Protein AF-F8PKG5-F1 (afdb_monomer_lite)

Secondary structure (DSSP, 8-state):
-----HHHHHHHHHHHHHHTTTT-SSS---TTTHHHHHHHHGGG-SSSS---HHHHHHH-

Structure (mmCIF, N/CA/C/O backbone):
data_AF-F8PKG5-F1
#
_entry.id   AF-F8PKG5-F1
#
loop_
_atom_site.group_PDB
_atom_site.id
_atom_site.type_symbol
_atom_site.label_atom_id
_atom_site.label_alt_id
_atom_site.label_comp_id
_atom_site.label_asym_id
_atom_site.label_entity_id
_atom_site.label_seq_id
_atom_site.pdbx_PDB_ins_code
_atom_site.Cartn_x
_atom_site.Cartn_y
_atom_site.Cartn_z
_atom_site.occupancy
_atom_site.B_iso_or_equiv
_atom_site.auth_seq_id
_atom_site.auth_comp_id
_atom_site.auth_asym_id
_atom_site.auth_atom_id
_atom_site.pdbx_PDB_model_num
ATOM 1 N N . ASN A 1 1 ? -6.160 13.552 9.004 1.00 55.09 1 ASN A N 1
ATOM 2 C CA . ASN A 1 1 ? -5.156 12.480 9.172 1.00 55.09 1 ASN A CA 1
ATOM 3 C C . ASN A 1 1 ? -5.833 11.128 9.200 1.00 55.09 1 ASN A C 1
ATOM 5 O O . ASN A 1 1 ? -6.660 10.907 10.073 1.00 55.09 1 ASN A O 1
ATOM 9 N N . ALA A 1 2 ? -5.518 10.241 8.255 1.00 65.75 2 ALA A N 1
ATOM 10 C CA . ALA A 1 2 ? -5.914 8.841 8.385 1.00 65.75 2 ALA A CA 1
ATOM 11 C C . ALA A 1 2 ? -5.119 8.214 9.543 1.00 65.75 2 ALA A C 1
ATOM 13 O O . ALA A 1 2 ? -3.906 8.394 9.612 1.00 65.75 2 ALA A O 1
ATOM 14 N N . ILE A 1 3 ? -5.791 7.509 10.452 1.00 80.94 3 ILE A N 1
ATOM 15 C CA . ILE A 1 3 ? -5.138 6.791 11.557 1.00 80.94 3 ILE A CA 1
ATOM 16 C C . ILE A 1 3 ? -4.508 5.533 10.970 1.00 80.94 3 ILE A C 1
ATOM 18 O O . ILE A 1 3 ? -5.238 4.710 10.430 1.00 80.94 3 ILE A O 1
ATOM 22 N N . TRP A 1 4 ? -3.181 5.420 11.002 1.00 83.25 4 TRP A N 1
ATOM 23 C CA . TRP A 1 4 ? -2.454 4.254 10.493 1.00 83.25 4 TRP A CA 1
ATOM 24 C C . TRP A 1 4 ? -2.166 3.285 11.629 1.00 83.25 4 TRP A C 1
ATOM 26 O O . TRP A 1 4 ? -1.574 3.682 12.631 1.00 83.25 4 TRP A O 1
ATOM 36 N N . THR A 1 5 ? -2.572 2.031 11.470 1.00 87.06 5 THR A N 1
ATOM 37 C CA . THR A 1 5 ? -2.167 0.968 12.394 1.00 87.06 5 THR A CA 1
ATOM 38 C C . THR A 1 5 ? -0.754 0.483 12.065 1.00 87.06 5 THR A C 1
ATOM 40 O O . THR A 1 5 ? -0.222 0.738 10.977 1.00 87.06 5 THR A O 1
ATOM 43 N N . GLU A 1 6 ? -0.131 -0.234 13.000 1.00 88.56 6 GLU A N 1
ATOM 44 C CA . GLU A 1 6 ? 1.166 -0.874 12.755 1.00 88.56 6 GLU A CA 1
ATOM 45 C C . GLU A 1 6 ? 1.070 -1.881 11.604 1.00 88.56 6 GLU A C 1
ATOM 47 O O . GLU A 1 6 ? 1.894 -1.840 10.699 1.00 88.56 6 GLU A O 1
ATOM 52 N N . ALA A 1 7 ? 0.006 -2.692 11.559 1.00 87.88 7 ALA A N 1
ATOM 53 C CA . ALA A 1 7 ? -0.224 -3.653 10.480 1.00 87.88 7 ALA A CA 1
ATOM 54 C C . ALA A 1 7 ? -0.354 -2.977 9.102 1.00 87.88 7 ALA A C 1
ATOM 56 O O . ALA A 1 7 ? 0.260 -3.423 8.135 1.00 87.88 7 ALA A O 1
ATOM 57 N N . GLU A 1 8 ? -1.102 -1.872 9.011 1.00 87.56 8 GLU A N 1
ATOM 58 C CA . GLU A 1 8 ? -1.229 -1.091 7.772 1.00 87.56 8 GLU A CA 1
ATOM 59 C C . GLU A 1 8 ? 0.110 -0.477 7.344 1.00 87.56 8 GLU A C 1
ATOM 61 O O . GLU A 1 8 ? 0.443 -0.463 6.160 1.00 87.56 8 GLU A O 1
ATOM 66 N N . THR A 1 9 ? 0.892 0.024 8.305 1.00 89.19 9 THR A N 1
ATOM 67 C CA . THR A 1 9 ? 2.201 0.63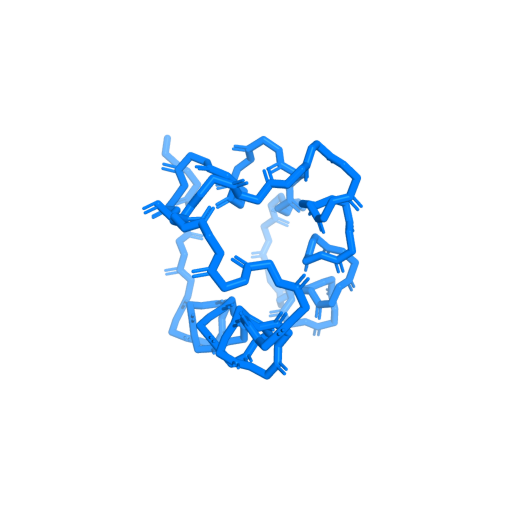6 8.036 1.00 89.19 9 THR A CA 1
ATOM 68 C C . THR A 1 9 ? 3.213 -0.413 7.579 1.00 89.19 9 THR A C 1
ATOM 70 O O . THR A 1 9 ? 3.916 -0.199 6.592 1.00 89.19 9 THR A O 1
ATOM 73 N N . SER A 1 10 ? 3.256 -1.572 8.239 1.00 90.50 10 SER A N 1
ATOM 74 C CA . SER A 1 10 ? 4.097 -2.699 7.834 1.00 90.50 10 SER A CA 1
ATOM 75 C C . SER A 1 10 ? 3.700 -3.238 6.461 1.00 90.50 10 SER A C 1
ATOM 77 O O . SER A 1 10 ? 4.581 -3.469 5.640 1.00 90.50 10 SER A O 1
ATOM 79 N N . GLY A 1 11 ? 2.400 -3.365 6.171 1.00 90.19 11 GLY A N 1
ATOM 80 C CA . GLY A 1 11 ? 1.912 -3.777 4.851 1.00 90.19 11 GLY A CA 1
ATOM 81 C C . GLY A 1 11 ? 2.295 -2.793 3.742 1.00 90.19 11 GLY A C 1
ATOM 82 O O . GLY A 1 11 ? 2.709 -3.211 2.662 1.00 90.19 11 GLY A O 1
ATOM 83 N N . LEU A 1 12 ? 2.233 -1.486 4.021 1.00 89.50 12 LEU A N 1
ATOM 84 C CA . LEU A 1 12 ? 2.665 -0.437 3.094 1.00 89.50 12 LEU A CA 1
ATOM 85 C C . LEU A 1 12 ? 4.163 -0.556 2.783 1.00 89.50 12 LEU A C 1
ATOM 87 O O . LEU A 1 12 ? 4.544 -0.613 1.615 1.00 89.50 12 LEU A O 1
ATOM 91 N N . ILE A 1 13 ? 5.001 -0.629 3.822 1.00 89.88 13 ILE A N 1
ATOM 92 C CA . ILE A 1 13 ? 6.459 -0.741 3.678 1.00 89.88 13 ILE A CA 1
ATOM 93 C C . ILE A 1 13 ? 6.821 -2.031 2.946 1.00 89.88 13 ILE A C 1
ATOM 95 O O . ILE A 1 13 ? 7.592 -1.986 1.996 1.00 89.88 13 ILE A O 1
ATOM 99 N N . GLN A 1 14 ? 6.232 -3.165 3.334 1.00 90.12 14 GLN A N 1
ATOM 100 C CA . GLN A 1 14 ? 6.493 -4.454 2.701 1.00 90.12 14 GLN A CA 1
ATOM 101 C C . GLN A 1 14 ? 6.157 -4.418 1.209 1.00 90.12 14 GLN A C 1
ATOM 103 O O . GLN A 1 14 ? 6.988 -4.803 0.388 1.00 90.12 14 GLN A O 1
ATOM 108 N N . PHE A 1 15 ? 4.975 -3.912 0.843 1.00 88.81 15 PHE A N 1
ATOM 109 C CA . PHE A 1 15 ? 4.585 -3.809 -0.559 1.00 88.81 15 PHE A CA 1
ATOM 110 C C . PHE A 1 15 ? 5.550 -2.916 -1.343 1.00 88.81 15 PHE A C 1
ATOM 112 O O . PHE A 1 15 ? 5.979 -3.284 -2.437 1.00 88.81 15 PHE A O 1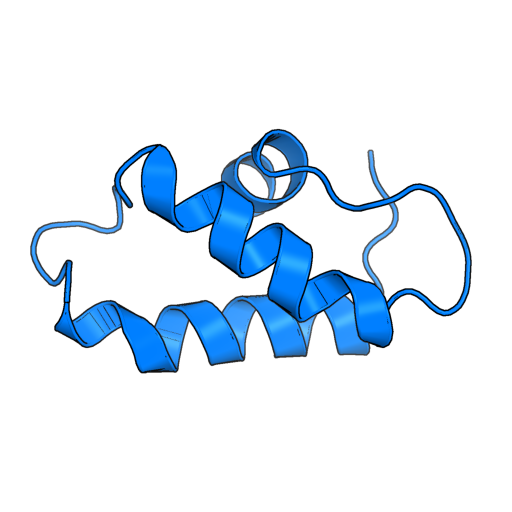
ATOM 119 N N . ILE A 1 16 ? 5.929 -1.769 -0.777 1.00 86.62 16 ILE A N 1
ATOM 120 C CA . ILE A 1 16 ? 6.877 -0.849 -1.400 1.00 86.62 16 ILE A CA 1
ATOM 121 C C . ILE A 1 16 ? 8.248 -1.501 -1.564 1.00 86.62 16 ILE A C 1
ATOM 123 O O . ILE A 1 16 ? 8.776 -1.503 -2.668 1.00 86.62 16 ILE A O 1
ATOM 127 N N . THR A 1 17 ? 8.814 -2.111 -0.524 1.00 85.56 17 THR A N 1
ATOM 128 C CA . THR A 1 17 ? 10.122 -2.772 -0.596 1.00 85.56 17 THR A CA 1
ATOM 129 C C . THR A 1 17 ? 10.123 -3.921 -1.604 1.00 85.56 17 THR A C 1
ATOM 131 O O . THR A 1 17 ? 11.054 -4.015 -2.402 1.00 85.56 17 THR A O 1
ATOM 134 N N . THR A 1 18 ? 9.078 -4.752 -1.641 1.00 85.44 18 THR A N 1
ATOM 135 C CA . THR A 1 18 ? 8.978 -5.870 -2.592 1.00 85.44 18 THR A CA 1
ATOM 136 C C . THR A 1 18 ? 8.865 -5.400 -4.043 1.00 85.44 18 THR A C 1
ATOM 138 O O . THR A 1 18 ? 9.459 -6.015 -4.923 1.00 85.44 18 THR A O 1
ATOM 141 N N . ASN A 1 19 ? 8.153 -4.300 -4.301 1.00 81.88 19 ASN A N 1
ATOM 142 C CA . ASN A 1 19 ? 7.946 -3.781 -5.657 1.00 81.88 19 ASN A CA 1
ATOM 143 C C . ASN A 1 19 ? 8.936 -2.654 -6.031 1.00 81.88 19 ASN A C 1
ATOM 145 O O . ASN A 1 19 ? 8.947 -2.191 -7.167 1.00 81.88 19 ASN A O 1
ATOM 149 N N . SER A 1 20 ? 9.817 -2.242 -5.109 1.00 73.06 20 SER A N 1
ATOM 150 C CA . SER A 1 20 ? 10.818 -1.178 -5.313 1.00 73.06 20 SER A CA 1
ATOM 151 C C . SER A 1 20 ? 11.834 -1.487 -6.415 1.00 73.06 20 SER A C 1
ATOM 153 O O . SER A 1 20 ? 12.443 -0.577 -6.972 1.00 73.06 20 SER A O 1
ATOM 155 N N . ALA A 1 21 ? 12.009 -2.767 -6.758 1.00 67.31 21 ALA A N 1
ATOM 156 C CA . ALA A 1 21 ? 12.882 -3.188 -7.845 1.00 67.31 21 ALA A CA 1
ATOM 157 C C . ALA A 1 21 ? 12.337 -2.809 -9.237 1.00 67.31 21 ALA A C 1
ATOM 159 O O . ALA A 1 21 ? 13.137 -2.682 -10.163 1.00 67.31 21 ALA A O 1
ATOM 160 N N . GLU A 1 22 ? 11.021 -2.603 -9.383 1.00 59.19 22 GLU A N 1
ATOM 161 C CA . GLU A 1 22 ? 10.383 -2.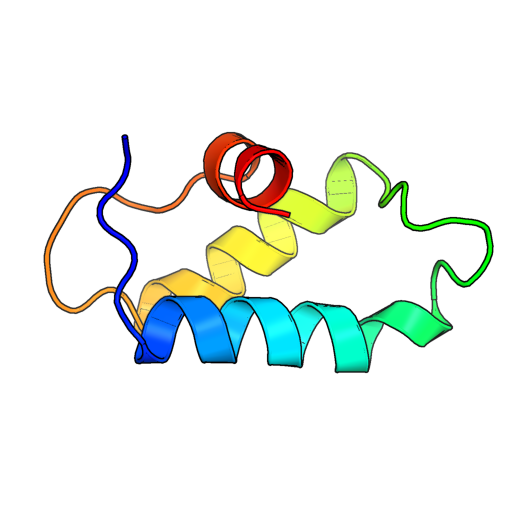219 -10.654 1.00 59.19 22 GLU A CA 1
ATOM 162 C C . GLU A 1 22 ? 10.521 -0.718 -10.978 1.00 59.19 22 GLU A C 1
ATOM 164 O O . GLU A 1 22 ? 10.437 -0.337 -12.142 1.00 59.19 22 GLU A O 1
ATOM 169 N N . ASP A 1 23 ? 10.762 0.130 -9.973 1.00 54.94 23 ASP A N 1
ATOM 170 C CA . ASP A 1 23 ? 10.782 1.601 -10.091 1.00 54.94 23 ASP A CA 1
ATOM 171 C C . ASP A 1 23 ? 12.020 2.176 -9.365 1.00 54.94 23 ASP A C 1
ATOM 173 O O . ASP A 1 23 ? 11.953 3.130 -8.596 1.00 54.94 23 ASP A O 1
ATOM 177 N N . ARG A 1 24 ? 13.190 1.548 -9.579 1.00 51.28 24 ARG A N 1
ATOM 178 C CA . ARG A 1 24 ? 14.463 1.859 -8.888 1.00 51.28 24 ARG A CA 1
ATOM 179 C C . ARG A 1 24 ? 14.966 3.297 -9.120 1.00 51.28 24 ARG A C 1
ATOM 181 O O . ARG A 1 24 ? 15.910 3.724 -8.457 1.00 51.28 24 ARG A O 1
ATOM 188 N N . ASP A 1 25 ? 14.356 4.044 -10.035 1.00 56.56 25 ASP A N 1
ATOM 189 C CA . ASP A 1 25 ? 14.755 5.411 -10.339 1.00 56.56 25 ASP A CA 1
ATOM 190 C C . ASP A 1 25 ? 13.897 6.400 -9.546 1.00 56.56 25 ASP A C 1
ATOM 192 O O . ASP A 1 25 ? 12.898 6.934 -10.015 1.00 56.56 25 ASP A O 1
ATOM 196 N N . SER A 1 26 ? 14.335 6.658 -8.313 1.00 54.59 26 SER A N 1
ATOM 197 C CA . SER A 1 26 ? 13.723 7.603 -7.374 1.00 54.59 26 SER A CA 1
ATOM 198 C C . SER A 1 26 ? 12.403 7.111 -6.784 1.00 54.59 26 SER A C 1
ATOM 200 O O . SER A 1 26 ? 11.563 6.539 -7.454 1.00 54.59 26 SER A O 1
ATOM 202 N N . LEU A 1 27 ? 12.171 7.405 -5.511 1.00 61.78 27 LEU A N 1
ATOM 203 C CA . LEU A 1 27 ? 10.976 7.081 -4.714 1.00 61.78 27 LEU A CA 1
ATOM 204 C C . LEU A 1 27 ? 9.647 7.690 -5.248 1.00 61.78 27 LEU A C 1
ATOM 206 O O . LEU A 1 27 ? 8.677 7.822 -4.505 1.00 61.78 27 LEU A O 1
ATOM 210 N N . ASN A 1 28 ? 9.603 8.069 -6.526 1.00 69.62 28 ASN A N 1
ATOM 211 C CA . ASN A 1 28 ? 8.487 8.595 -7.294 1.00 69.62 28 ASN A CA 1
ATOM 212 C C . ASN A 1 28 ? 7.763 7.457 -8.015 1.00 69.62 28 ASN A C 1
ATOM 214 O O . ASN A 1 28 ? 7.861 7.289 -9.231 1.00 69.62 28 ASN A O 1
ATOM 218 N N . PHE A 1 29 ? 6.995 6.684 -7.257 1.00 77.56 29 PHE A N 1
ATOM 219 C CA . PHE A 1 29 ? 6.152 5.652 -7.842 1.00 77.56 29 PHE A CA 1
ATOM 220 C C . PHE A 1 29 ? 5.128 6.248 -8.814 1.00 77.56 29 PHE A C 1
ATOM 222 O O . PHE A 1 29 ? 4.456 7.242 -8.508 1.00 77.56 29 PHE A O 1
ATOM 229 N N . LYS A 1 30 ? 4.957 5.604 -9.976 1.00 80.88 30 LYS A N 1
ATOM 230 C CA . LYS A 1 30 ? 3.962 6.012 -10.980 1.00 80.88 30 LYS A CA 1
ATOM 231 C C . LYS A 1 30 ? 2.555 6.057 -10.366 1.00 80.88 30 LYS A C 1
ATOM 233 O O . LYS A 1 30 ? 2.237 5.224 -9.520 1.00 80.88 30 LYS A O 1
ATOM 238 N N . PRO A 1 31 ? 1.641 6.922 -10.845 1.00 79.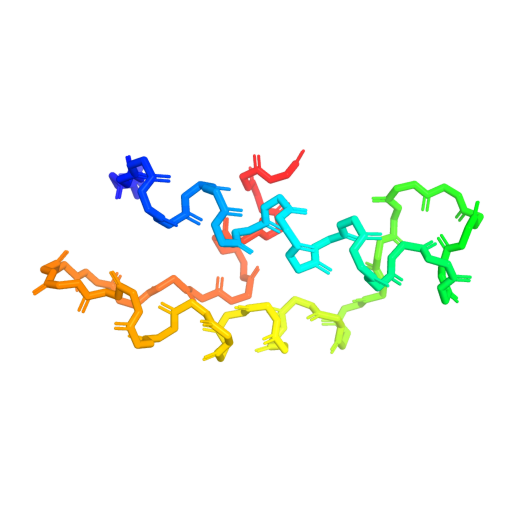00 31 PRO A N 1
ATOM 239 C CA . PRO A 1 31 ? 0.274 6.997 -10.319 1.00 79.00 31 PRO A CA 1
ATOM 240 C C . PRO A 1 31 ? -0.475 5.653 -10.284 1.00 79.00 31 PRO A C 1
ATOM 242 O O . PRO A 1 31 ? -1.295 5.436 -9.401 1.00 79.00 31 PRO A O 1
ATOM 245 N N . GLY A 1 32 ? -0.167 4.727 -11.202 1.00 83.06 32 GLY A N 1
ATOM 246 C CA . GLY A 1 32 ? -0.743 3.376 -11.239 1.00 83.06 32 GLY A CA 1
ATOM 247 C C . GLY A 1 32 ? -0.225 2.404 -10.166 1.00 83.06 32 GLY A C 1
ATOM 248 O O . GLY A 1 32 ? -0.770 1.311 -10.026 1.00 83.06 32 GLY A 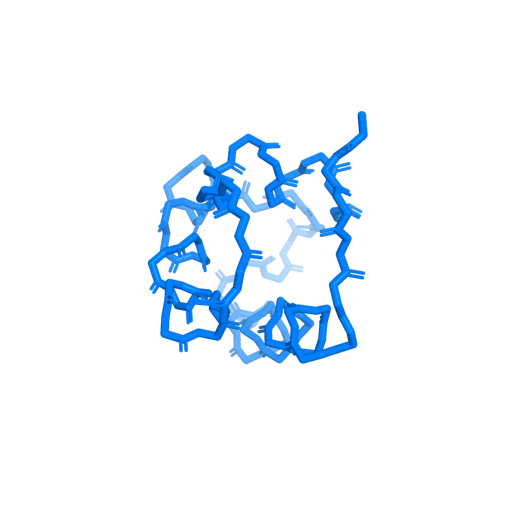O 1
ATOM 249 N N . PHE A 1 33 ? 0.802 2.777 -9.404 1.00 86.31 33 PHE A N 1
ATOM 250 C CA . PHE A 1 33 ? 1.346 1.987 -8.300 1.00 86.31 33 PHE A CA 1
ATOM 251 C C . PHE A 1 33 ? 0.462 2.069 -7.049 1.00 86.31 33 PHE A C 1
ATOM 253 O O . PHE A 1 33 ? 0.089 1.052 -6.468 1.00 86.31 33 PHE A O 1
ATOM 260 N N . TRP A 1 34 ? 0.057 3.281 -6.668 1.00 87.75 34 TRP A N 1
ATOM 261 C CA . TRP A 1 34 ? -0.682 3.546 -5.431 1.00 87.75 34 TRP A CA 1
ATOM 262 C C . TRP A 1 34 ? -2.052 2.858 -5.326 1.00 87.75 34 TRP A C 1
ATOM 264 O O . TRP A 1 34 ? -2.401 2.413 -4.232 1.00 87.75 34 TRP A O 1
ATOM 274 N N . PRO A 1 35 ? -2.831 2.687 -6.413 1.00 89.88 35 PRO A N 1
ATOM 275 C CA . PRO A 1 35 ? -4.024 1.846 -6.386 1.00 89.88 35 PRO A CA 1
ATOM 276 C C . PRO A 1 35 ? -3.730 0.383 -6.028 1.00 89.88 35 PRO A C 1
ATOM 278 O O . PRO A 1 35 ? -4.522 -0.234 -5.320 1.00 89.88 35 PRO A O 1
ATOM 281 N N . LYS A 1 36 ? -2.587 -0.172 -6.457 1.00 89.19 36 LYS A N 1
ATOM 282 C CA . LYS A 1 36 ? -2.189 -1.551 -6.120 1.00 89.19 36 LYS A CA 1
ATOM 283 C C . LYS A 1 36 ? -1.851 -1.681 -4.636 1.00 89.19 36 LYS A C 1
ATOM 285 O O . LYS A 1 36 ? -2.281 -2.632 -3.991 1.00 89.19 36 LYS A O 1
ATOM 290 N N . VAL A 1 37 ? -1.147 -0.688 -4.093 1.00 88.31 37 VAL A N 1
ATOM 291 C CA . VAL A 1 37 ? -0.856 -0.577 -2.656 1.00 88.31 37 VAL A CA 1
ATOM 292 C C . VAL A 1 37 ? -2.157 -0.518 -1.854 1.00 88.31 37 VAL A C 1
ATOM 294 O O . VAL A 1 37 ? -2.337 -1.281 -0.911 1.00 88.31 37 VAL A O 1
ATOM 297 N N . ALA A 1 38 ? -3.094 0.346 -2.257 1.00 88.69 38 ALA A N 1
ATOM 298 C CA . ALA A 1 38 ? -4.390 0.482 -1.599 1.00 88.69 38 ALA A CA 1
ATOM 2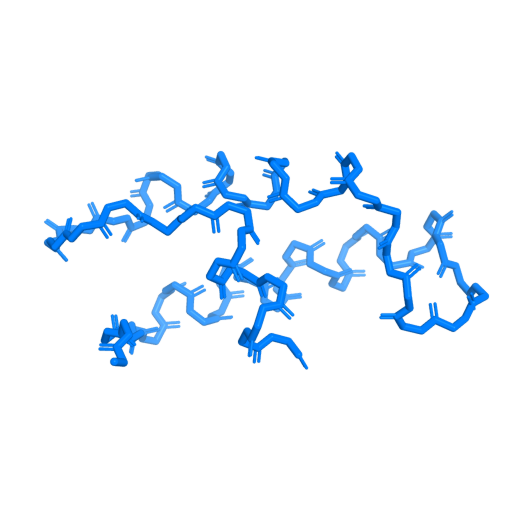99 C C . ALA A 1 38 ? -5.150 -0.854 -1.553 1.00 88.69 38 ALA A C 1
ATOM 301 O O . ALA A 1 38 ? -5.630 -1.238 -0.490 1.00 88.69 38 ALA A O 1
ATOM 302 N N . LEU A 1 39 ? -5.193 -1.594 -2.668 1.00 89.19 39 LEU A N 1
ATOM 303 C CA . LEU A 1 39 ? -5.799 -2.931 -2.731 1.00 89.19 39 LEU A CA 1
ATOM 304 C C . LEU A 1 39 ? -5.095 -3.943 -1.818 1.00 89.19 39 LEU A C 1
ATOM 306 O O . LEU A 1 39 ? -5.769 -4.735 -1.167 1.00 89.19 39 LEU A O 1
ATOM 310 N N . HIS A 1 40 ? -3.763 -3.901 -1.735 1.00 89.19 40 HIS A N 1
ATOM 311 C CA . HIS A 1 40 ? -2.996 -4.763 -0.833 1.00 89.19 40 HIS A CA 1
ATOM 312 C C . HIS A 1 40 ? -3.290 -4.481 0.646 1.00 89.19 40 HIS A C 1
ATOM 314 O O . HIS A 1 40 ? -3.264 -5.395 1.465 1.00 89.19 40 HIS A O 1
ATOM 320 N N . LEU A 1 41 ? -3.605 -3.230 0.986 1.00 87.69 41 LEU A N 1
ATOM 321 C CA . LEU A 1 41 ? -3.941 -2.834 2.350 1.00 87.69 41 LEU A CA 1
ATOM 322 C C . LEU A 1 41 ? -5.381 -3.183 2.744 1.00 87.69 41 LEU A C 1
ATOM 324 O O . LEU A 1 41 ? -5.626 -3.325 3.937 1.00 87.69 41 LEU A O 1
ATOM 328 N N . VAL A 1 42 ? -6.315 -3.361 1.795 1.00 87.19 42 VAL A N 1
ATOM 329 C CA . VAL A 1 42 ? -7.742 -3.649 2.079 1.00 87.19 42 VAL A CA 1
ATOM 330 C C . VAL A 1 42 ? -7.946 -4.775 3.107 1.00 87.19 42 VAL A C 1
ATOM 332 O O . VAL A 1 42 ? -8.708 -4.559 4.048 1.00 87.19 42 VAL A O 1
ATOM 335 N N . PRO A 1 43 ? -7.275 -5.940 3.011 1.00 85.94 43 PRO A N 1
ATOM 336 C CA . PRO A 1 43 ? -7.447 -7.027 3.978 1.00 85.94 43 PRO A CA 1
ATOM 337 C C . PRO A 1 43 ? -6.898 -6.712 5.378 1.00 85.94 43 PRO A C 1
ATOM 339 O O . PRO A 1 43 ? -7.285 -7.361 6.345 1.00 85.94 43 PRO A O 1
ATOM 342 N N . LEU A 1 44 ? -5.993 -5.735 5.496 1.00 84.19 44 LEU A N 1
ATOM 343 C CA . LEU A 1 44 ? -5.396 -5.298 6.764 1.00 84.19 44 LEU A CA 1
ATOM 344 C C . LEU A 1 44 ? -6.256 -4.240 7.474 1.00 84.19 44 LEU A C 1
ATOM 346 O O . LEU A 1 44 ? -6.012 -3.922 8.641 1.00 84.19 44 LEU A O 1
ATOM 350 N N . LEU A 1 45 ? -7.279 -3.711 6.794 1.00 81.31 45 LEU A N 1
ATOM 351 C CA . LEU A 1 45 ? -8.222 -2.751 7.355 1.00 81.31 45 LEU A CA 1
ATOM 352 C C . LEU A 1 45 ? -9.191 -3.467 8.295 1.00 81.31 45 LEU A C 1
ATOM 354 O O . LEU A 1 45 ? -10.240 -3.958 7.887 1.00 81.31 45 LEU A O 1
ATOM 358 N N . SER A 1 46 ? -8.848 -3.514 9.580 1.00 69.19 46 SER A N 1
ATOM 359 C CA . SER A 1 46 ? -9.741 -4.098 10.587 1.00 69.19 46 SER A CA 1
ATOM 360 C C . SER A 1 46 ? -10.855 -3.125 11.001 1.00 69.19 46 SER A C 1
ATOM 362 O O . SER A 1 46 ? -11.980 -3.553 11.265 1.00 69.19 46 SER A O 1
ATOM 364 N N . LYS A 1 47 ? -10.568 -1.811 11.034 1.00 66.62 47 LYS A N 1
ATOM 365 C CA . LYS A 1 47 ? -11.511 -0.738 11.395 1.00 66.62 47 LYS A CA 1
ATOM 366 C C . LYS A 1 47 ? -11.120 0.591 10.742 1.00 66.62 47 LYS A C 1
ATOM 368 O O . LYS A 1 47 ? -9.968 1.000 10.826 1.00 66.62 47 LYS A O 1
ATOM 373 N N . GLY A 1 48 ? -12.100 1.311 10.195 1.00 65.25 48 GLY A N 1
ATOM 374 C CA . GLY A 1 48 ? -11.926 2.679 9.695 1.00 65.25 48 GLY A CA 1
ATOM 375 C C . GLY A 1 48 ? -12.064 2.824 8.174 1.00 65.25 48 GLY A C 1
ATOM 376 O O . GLY A 1 48 ? -12.383 1.860 7.480 1.00 65.25 48 GLY A O 1
ATOM 377 N N . PRO A 1 49 ? -11.891 4.052 7.650 1.00 70.62 49 PRO A N 1
ATOM 378 C CA . PRO A 1 49 ? -12.053 4.337 6.230 1.00 70.62 49 PRO A CA 1
ATOM 379 C C . PRO A 1 49 ? -10.954 3.674 5.394 1.00 70.62 49 PRO A C 1
ATOM 381 O O . PRO A 1 49 ? -9.796 3.603 5.810 1.00 70.62 49 PRO A O 1
ATOM 384 N N . ALA A 1 50 ? -11.319 3.243 4.185 1.00 77.50 50 ALA A N 1
ATOM 385 C CA . ALA A 1 50 ? -10.379 2.657 3.240 1.00 77.50 50 ALA A CA 1
ATOM 386 C C . ALA A 1 50 ? -9.201 3.598 2.949 1.00 77.50 50 ALA A C 1
ATOM 388 O O . ALA A 1 50 ? -9.384 4.794 2.702 1.00 77.50 50 ALA A O 1
ATOM 389 N N . LYS A 1 51 ? -7.980 3.051 2.943 1.00 83.00 51 LYS A N 1
ATOM 390 C CA . LYS A 1 51 ? -6.790 3.785 2.501 1.00 83.00 51 LYS A CA 1
ATOM 391 C C . LYS A 1 51 ? -6.828 3.868 0.985 1.00 83.00 51 LYS A C 1
ATOM 393 O O . LYS A 1 51 ? -6.566 2.894 0.291 1.00 83.00 51 LYS A O 1
ATOM 398 N N . THR A 1 52 ? -7.193 5.030 0.464 1.00 85.69 52 THR A N 1
ATOM 399 C CA . THR A 1 52 ? -7.149 5.275 -0.977 1.00 85.69 52 THR A CA 1
ATOM 400 C C . THR A 1 52 ? -5.704 5.400 -1.456 1.00 85.69 52 THR A C 1
ATOM 402 O O . THR A 1 52 ? -4.782 5.615 -0.663 1.00 85.69 52 THR A O 1
ATOM 405 N N . ALA A 1 53 ? -5.509 5.326 -2.774 1.00 85.44 53 ALA A N 1
ATOM 406 C CA . ALA A 1 53 ? -4.220 5.587 -3.410 1.00 85.44 53 ALA A CA 1
ATOM 407 C C . ALA A 1 53 ? -3.593 6.912 -2.932 1.00 85.44 53 ALA A C 1
ATOM 409 O O . ALA A 1 53 ? -2.417 6.943 -2.587 1.00 85.44 53 ALA A O 1
ATOM 410 N N . THR A 1 54 ? -4.401 7.971 -2.807 1.00 85.56 54 THR A N 1
ATOM 411 C CA . THR A 1 54 ? -3.978 9.290 -2.309 1.00 85.56 54 THR A CA 1
ATOM 412 C C . THR A 1 54 ? -3.476 9.248 -0.865 1.00 85.56 54 THR A C 1
ATOM 414 O O . THR A 1 54 ? -2.501 9.911 -0.527 1.00 85.56 54 THR A O 1
ATOM 417 N N . PHE A 1 55 ? -4.118 8.462 0.006 1.00 86.38 55 PHE A N 1
ATOM 418 C CA . PHE A 1 55 ? -3.649 8.305 1.384 1.00 86.38 55 PHE A CA 1
ATOM 419 C C . PHE A 1 55 ? -2.339 7.522 1.454 1.00 86.38 55 PHE A C 1
ATOM 421 O O . PHE A 1 55 ? -1.485 7.868 2.264 1.00 86.38 55 PHE A O 1
ATOM 428 N N . CYS A 1 56 ? -2.173 6.501 0.611 1.00 86.31 56 CYS A N 1
ATOM 429 C CA . CYS A 1 56 ? -0.936 5.725 0.537 1.00 86.31 56 CYS A CA 1
ATOM 430 C C . CYS A 1 56 ? 0.228 6.587 0.029 1.00 86.31 56 CYS A C 1
ATOM 432 O O . CYS A 1 56 ? 1.282 6.597 0.656 1.00 86.31 56 CYS A O 1
ATOM 434 N N . SER A 1 57 ? 0.007 7.368 -1.035 1.00 84.75 57 SER A N 1
ATOM 435 C CA . SER A 1 57 ? 1.028 8.256 -1.603 1.00 84.75 57 SER A CA 1
ATOM 436 C C . SER A 1 57 ? 1.377 9.433 -0.699 1.00 84.75 57 SER A C 1
ATOM 438 O O . SER A 1 57 ? 2.494 9.910 -0.744 1.00 84.75 57 SER A O 1
ATOM 440 N N . SER A 1 58 ? 0.424 9.934 0.095 1.00 85.88 58 SER A N 1
ATOM 441 C CA . SER A 1 58 ? 0.669 11.025 1.049 1.00 85.88 58 SER A CA 1
ATOM 442 C C . SER A 1 58 ? 1.348 10.555 2.340 1.00 85.88 58 SER A C 1
ATOM 444 O O . SER A 1 58 ? 1.825 11.393 3.104 1.00 85.88 58 SER A O 1
ATOM 446 N N . LYS A 1 59 ? 1.281 9.256 2.651 1.00 82.88 59 LYS A N 1
ATOM 447 C CA . LYS A 1 59 ? 1.903 8.663 3.841 1.00 82.88 59 LYS A CA 1
ATOM 448 C C . LYS A 1 59 ? 3.368 8.305 3.597 1.00 82.88 59 LYS A C 1
ATOM 450 O O . LYS A 1 59 ? 4.140 8.350 4.554 1.00 82.88 59 LYS A O 1
ATOM 455 N N . TRP A 1 60 ? 3.679 7.880 2.376 1.00 80.94 60 TRP A N 1
ATOM 456 C CA . TRP A 1 60 ? 5.039 7.668 1.898 1.00 80.94 60 TRP A CA 1
ATOM 457 C C . TRP A 1 60 ? 5.756 9.000 1.698 1.00 80.94 60 TRP A C 1
ATOM 459 O O . TRP A 1 60 ? 6.935 9.079 2.101 1.00 80.94 60 TRP A O 1
#

Sequence (60 aa):
NAIWTEAETSGLIQFITTNSAEDRDSLNFKPGFWPKVALHLVPLLSKGPAKTATFCSSKW

Organism: Serpula lacrymans var. lacrymans (strain S7.3) (NCBI:txid936435)

Foldseek 3Di:
DPDADPLLVVLLVVLCVVCCVVVVPDPDDDLVSLQVSQVSCVVVPPDDDRCHSVNSVVVD

pLDDT: mean 80.06, std 10.97, range [51.28, 90.5]

Radius of gyration: 11.03 Å; chains: 1; bounding box: 27×20×24 Å

InterPro domains:
  IPR001005 SANT/Myb domain [PS50090] (1-60)